Protein AF-U2R619-F1 (afdb_monomer_lite)

Sequence (42 aa):
MFLIITILKLFEIYPKDIEIITYFLIKIKNFTLNDRVKNIGA

Secondary structure (DSSP, 8-state):
-HHHHHHHHHHHH-TT-HHHHHHHHHHHHHHHHHHHHHHH--

Organism: Leptotrichia wadei (strain F0279) (NCBI:txid888055)

Foldseek 3Di:
DVVVVVLVVCCVVCVVCVVVSVVVVVVVVVVVVVVVVVVVVD

pLDDT: mean 79.59, std 7.8, range [52.19, 88.44]

Radius of gyration: 13.62 Å; chains: 1; bounding box: 24×21×36 Å

Structure (mmCIF, N/CA/C/O backbone):
data_AF-U2R619-F1
#
_entry.id   AF-U2R619-F1
#
loop_
_atom_site.group_PDB
_atom_site.id
_atom_site.type_symbol
_atom_site.label_atom_id
_atom_site.label_alt_id
_atom_site.label_comp_id
_atom_site.label_asym_id
_atom_site.label_entity_id
_atom_site.label_seq_id
_atom_site.pdbx_PDB_ins_code
_atom_site.Cartn_x
_atom_site.Cartn_y
_a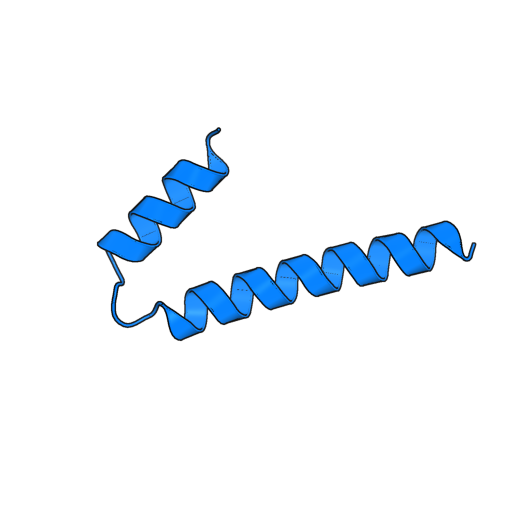tom_site.Cartn_z
_atom_site.occupancy
_atom_site.B_iso_or_equiv
_atom_site.auth_seq_id
_atom_site.auth_comp_id
_atom_site.auth_asym_id
_atom_site.auth_atom_id
_atom_site.pdbx_PDB_model_num
ATOM 1 N N . MET A 1 1 ? 3.401 14.735 -1.664 1.00 65.75 1 MET A N 1
ATOM 2 C CA . MET A 1 1 ? 2.844 15.244 -0.389 1.00 65.75 1 MET A CA 1
ATOM 3 C C . MET A 1 1 ? 1.397 14.797 -0.171 1.00 65.75 1 MET A C 1
ATOM 5 O O . MET A 1 1 ? 1.137 14.184 0.850 1.00 65.75 1 MET A O 1
ATOM 9 N N . PHE A 1 2 ? 0.488 14.993 -1.136 1.00 78.12 2 PHE A N 1
ATOM 10 C CA . PHE A 1 2 ? -0.931 14.605 -1.015 1.00 78.12 2 PHE A CA 1
ATOM 11 C C . PHE A 1 2 ? -1.165 13.105 -0.736 1.00 78.12 2 PHE A C 1
ATOM 13 O O . PHE A 1 2 ? -1.865 12.757 0.205 1.00 78.12 2 PHE A O 1
ATOM 20 N N . LEU A 1 3 ? -0.498 12.216 -1.484 1.00 76.06 3 LEU A N 1
ATOM 21 C CA . LEU A 1 3 ? -0.734 10.766 -1.417 1.00 76.06 3 LEU A CA 1
ATOM 22 C C . LEU A 1 3 ? -0.443 10.147 -0.037 1.00 76.06 3 LEU A C 1
ATOM 24 O O . LEU A 1 3 ? -1.181 9.291 0.435 1.00 76.06 3 LEU A O 1
ATOM 28 N N . ILE A 1 4 ? 0.627 10.606 0.620 1.00 80.00 4 ILE A N 1
ATOM 29 C CA . ILE A 1 4 ? 1.047 10.101 1.937 1.00 80.00 4 ILE A CA 1
ATOM 30 C C . ILE A 1 4 ? 0.004 10.473 3.000 1.00 80.00 4 ILE A C 1
ATOM 32 O O . ILE A 1 4 ? -0.359 9.641 3.825 1.00 80.00 4 ILE A O 1
ATOM 36 N N . ILE A 1 5 ? -0.530 11.697 2.935 1.00 85.50 5 ILE A N 1
ATOM 37 C CA . ILE A 1 5 ? -1.561 12.187 3.861 1.00 85.50 5 ILE A CA 1
ATOM 38 C C . ILE A 1 5 ? -2.868 11.404 3.674 1.00 85.50 5 ILE A C 1
ATOM 40 O O . ILE A 1 5 ? -3.520 11.046 4.653 1.00 85.50 5 ILE A O 1
ATOM 44 N N . THR A 1 6 ? -3.242 11.094 2.429 1.00 83.44 6 THR A N 1
ATOM 45 C CA . THR A 1 6 ? -4.432 10.286 2.127 1.00 83.44 6 THR A CA 1
ATOM 46 C C . THR A 1 6 ? -4.320 8.869 2.685 1.00 83.44 6 THR A C 1
ATOM 48 O O . THR A 1 6 ? -5.283 8.367 3.259 1.00 83.44 6 THR A O 1
ATOM 51 N N . ILE A 1 7 ? -3.148 8.238 2.561 1.00 82.75 7 ILE A N 1
ATOM 52 C CA . ILE A 1 7 ? -2.912 6.892 3.095 1.00 82.75 7 ILE A CA 1
ATOM 53 C C . ILE A 1 7 ? -3.014 6.904 4.623 1.00 82.75 7 ILE A C 1
ATOM 55 O O . ILE A 1 7 ? -3.737 6.087 5.179 1.00 82.75 7 ILE A O 1
ATOM 59 N N . LEU A 1 8 ? -2.378 7.864 5.301 1.00 83.88 8 LEU A N 1
ATOM 60 C CA . LEU A 1 8 ? -2.449 7.974 6.764 1.00 83.88 8 LEU A CA 1
ATOM 61 C C . LEU A 1 8 ? -3.890 8.136 7.273 1.00 83.88 8 LEU A C 1
ATOM 63 O O . LEU A 1 8 ? -4.286 7.439 8.203 1.00 83.88 8 LEU A O 1
ATOM 67 N N . LYS A 1 9 ? -4.709 8.964 6.612 1.00 84.56 9 LYS A N 1
ATOM 68 C CA . LYS A 1 9 ? -6.135 9.099 6.958 1.00 84.56 9 LYS A CA 1
ATOM 69 C C . LYS A 1 9 ? -6.937 7.815 6.731 1.00 84.56 9 LYS A C 1
ATOM 71 O O . LYS A 1 9 ? -7.842 7.523 7.501 1.00 84.56 9 LYS A O 1
ATOM 76 N N . LEU A 1 10 ? -6.623 7.037 5.695 1.00 81.94 10 LEU A N 1
ATOM 77 C CA . LEU A 1 10 ? -7.260 5.735 5.463 1.00 81.94 10 LEU A CA 1
ATOM 78 C C . LEU A 1 10 ? -6.953 4.744 6.593 1.00 81.94 10 LEU A C 1
ATOM 80 O O . LEU A 1 10 ? -7.856 4.036 7.028 1.00 81.94 10 LEU A O 1
ATOM 84 N N . PHE A 1 11 ? -5.718 4.745 7.102 1.00 81.56 11 PHE A N 1
ATOM 85 C CA . PHE A 1 11 ? -5.325 3.946 8.265 1.00 81.56 11 PHE A CA 1
ATOM 86 C C . PHE A 1 11 ? -6.051 4.376 9.552 1.00 81.56 11 PHE A C 1
ATOM 88 O O . PHE A 1 11 ? -6.424 3.517 10.347 1.00 81.56 11 PHE A O 1
ATOM 95 N N . GLU A 1 12 ? -6.287 5.677 9.748 1.00 82.25 12 GLU A N 1
ATOM 96 C CA . GLU A 1 12 ? -7.047 6.187 10.902 1.00 82.25 12 GLU A CA 1
ATOM 97 C C . GLU A 1 12 ? -8.538 5.827 10.846 1.00 82.25 12 GLU A C 1
ATOM 99 O O . GLU A 1 12 ? -9.122 5.478 11.870 1.00 82.25 12 GLU A O 1
ATOM 104 N N . ILE A 1 13 ? -9.164 5.906 9.666 1.00 85.44 13 ILE A N 1
ATOM 105 C CA . ILE A 1 13 ? -10.605 5.642 9.504 1.00 85.44 13 ILE A CA 1
ATOM 106 C C . ILE A 1 13 ? -10.889 4.133 9.505 1.00 85.44 13 ILE A C 1
ATOM 108 O O . ILE A 1 13 ? -11.908 3.694 10.039 1.00 85.44 13 ILE A O 1
ATOM 112 N N . TYR A 1 14 ? -9.979 3.337 8.937 1.00 82.25 14 TYR A N 1
ATOM 113 C CA . TYR A 1 14 ? -10.157 1.901 8.730 1.00 82.25 14 TYR A CA 1
ATOM 114 C C . TYR A 1 14 ? -8.987 1.075 9.301 1.00 82.25 14 TYR A C 1
ATOM 116 O O . TYR A 1 14 ? -8.316 0.342 8.572 1.00 82.25 14 TYR A O 1
ATOM 124 N N . PRO A 1 15 ? -8.733 1.128 10.624 1.00 73.69 15 PRO A N 1
ATOM 125 C CA . PRO A 1 15 ? -7.598 0.440 11.247 1.00 73.69 15 PRO A CA 1
ATOM 126 C C . PRO A 1 15 ? -7.719 -1.093 11.223 1.00 73.69 15 PRO A C 1
ATOM 128 O O . PRO A 1 15 ? -6.733 -1.794 11.429 1.00 73.69 15 PRO A O 1
ATOM 131 N N . LYS A 1 16 ? -8.917 -1.638 10.973 1.00 82.50 16 LYS A N 1
ATOM 132 C CA . LYS A 1 16 ? -9.133 -3.084 10.793 1.00 82.50 16 LYS A CA 1
ATOM 133 C C . LYS A 1 16 ? -8.844 -3.551 9.366 1.00 82.50 16 LYS A C 1
ATOM 135 O O . LYS A 1 16 ? -8.526 -4.715 9.166 1.00 82.50 16 LYS A O 1
ATOM 140 N N . ASP A 1 17 ? -8.881 -2.636 8.402 1.00 81.12 17 ASP A N 1
ATOM 141 C CA . ASP A 1 17 ? -8.689 -2.926 6.979 1.00 81.12 17 ASP A CA 1
ATOM 142 C C . ASP A 1 17 ? -7.237 -2.684 6.532 1.00 81.12 17 ASP A C 1
ATOM 144 O O . ASP A 1 17 ? -6.934 -2.639 5.338 1.00 81.12 17 ASP A O 1
ATOM 148 N N . ILE A 1 18 ? -6.313 -2.566 7.495 1.00 83.00 18 ILE A N 1
ATOM 149 C CA . ILE A 1 18 ? -4.865 -2.428 7.281 1.00 83.00 18 ILE A CA 1
ATOM 150 C C . ILE A 1 18 ? -4.332 -3.488 6.328 1.00 83.00 18 ILE A C 1
ATOM 152 O O . ILE A 1 18 ? -3.517 -3.184 5.457 1.00 83.00 18 ILE A O 1
ATOM 156 N N . GLU A 1 19 ? -4.795 -4.723 6.481 1.00 83.94 19 GLU A N 1
ATOM 157 C CA . GLU A 1 19 ? -4.369 -5.846 5.656 1.00 83.94 19 GLU A CA 1
ATOM 158 C C . GLU A 1 19 ? -4.769 -5.637 4.187 1.00 83.94 19 GLU A C 1
ATOM 160 O O . GLU A 1 19 ? -3.944 -5.799 3.285 1.00 83.94 19 GLU A O 1
ATOM 165 N N . ILE A 1 20 ? -5.990 -5.149 3.946 1.00 84.06 20 ILE A N 1
ATOM 166 C CA . ILE A 1 20 ? -6.513 -4.838 2.611 1.00 84.06 20 ILE A CA 1
ATOM 167 C C . ILE A 1 20 ? -5.754 -3.653 2.004 1.00 84.06 20 ILE A C 1
ATOM 169 O O . ILE A 1 20 ? -5.289 -3.731 0.865 1.00 84.06 20 ILE A O 1
ATOM 173 N N . ILE A 1 21 ? -5.570 -2.570 2.763 1.00 83.19 21 ILE A N 1
ATOM 174 C CA . ILE A 1 21 ? -4.836 -1.377 2.312 1.00 83.19 21 ILE A CA 1
ATOM 175 C C . ILE A 1 21 ? -3.390 -1.749 1.949 1.00 83.19 21 ILE A C 1
ATOM 177 O O . ILE A 1 21 ? -2.888 -1.371 0.887 1.00 83.19 21 ILE A O 1
ATOM 181 N N . THR A 1 22 ? -2.734 -2.544 2.794 1.00 84.06 22 THR A N 1
ATOM 182 C CA . THR A 1 22 ? -1.362 -3.017 2.572 1.00 84.06 22 THR A CA 1
ATOM 183 C C . THR A 1 22 ? -1.281 -3.919 1.342 1.00 84.06 22 THR A C 1
ATOM 185 O O . THR A 1 22 ? -0.389 -3.740 0.508 1.00 84.06 22 THR A O 1
ATOM 188 N N . TYR A 1 23 ? -2.242 -4.829 1.167 1.00 87.50 23 TYR A N 1
ATOM 189 C CA . TYR A 1 23 ? -2.342 -5.677 -0.020 1.00 87.50 23 TYR A CA 1
ATOM 190 C C . TYR A 1 23 ? -2.449 -4.853 -1.313 1.00 87.50 23 TYR A C 1
ATOM 192 O O . TYR A 1 23 ? -1.711 -5.103 -2.273 1.00 87.50 23 TYR A O 1
ATOM 200 N N . PHE A 1 24 ? -3.298 -3.820 -1.339 1.00 84.75 24 PHE A N 1
ATOM 201 C CA . PHE A 1 24 ? -3.417 -2.929 -2.498 1.00 84.75 24 PHE A CA 1
ATOM 202 C C . PHE A 1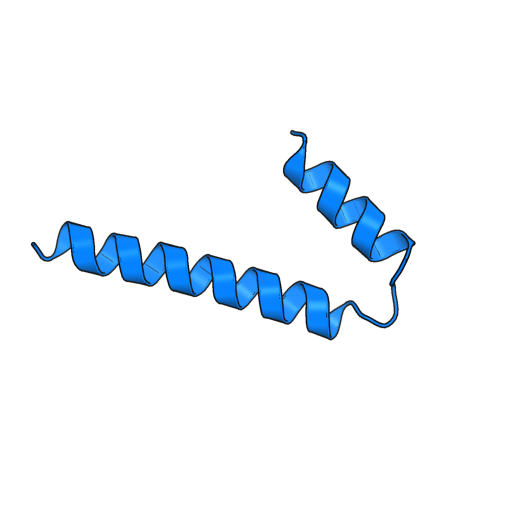 24 ? -2.119 -2.167 -2.788 1.00 84.75 24 PHE A C 1
ATOM 204 O O . PHE A 1 24 ? -1.701 -2.097 -3.947 1.00 84.75 24 PHE A O 1
ATOM 211 N N . LEU A 1 25 ? -1.444 -1.646 -1.759 1.00 85.69 25 LEU A N 1
ATOM 212 C CA . LEU A 1 25 ? -0.167 -0.942 -1.919 1.00 85.69 25 LEU A CA 1
ATOM 213 C C . LEU A 1 25 ? 0.919 -1.848 -2.514 1.00 85.69 25 LEU A C 1
ATOM 215 O O . LEU A 1 25 ? 1.628 -1.439 -3.438 1.00 85.69 25 LEU A O 1
ATOM 219 N N . ILE A 1 26 ? 1.021 -3.093 -2.041 1.00 88.44 26 ILE A N 1
ATOM 220 C CA . ILE A 1 26 ? 1.962 -4.085 -2.582 1.00 88.44 26 ILE A CA 1
ATOM 221 C C . ILE A 1 26 ? 1.625 -4.399 -4.042 1.00 88.44 26 ILE A C 1
ATOM 223 O O . ILE A 1 26 ? 2.519 -4.430 -4.890 1.00 88.44 26 ILE A O 1
ATOM 227 N N . LYS A 1 27 ? 0.340 -4.573 -4.368 1.00 87.50 27 LYS A N 1
ATOM 228 C CA . LYS A 1 27 ? -0.106 -4.852 -5.738 1.00 87.50 27 LYS A CA 1
ATOM 229 C C . LYS A 1 27 ? 0.240 -3.710 -6.700 1.00 87.50 27 LYS A C 1
ATOM 231 O O . LYS A 1 27 ? 0.754 -3.973 -7.786 1.00 87.50 27 LYS A O 1
ATOM 236 N N . ILE A 1 28 ? 0.031 -2.456 -6.294 1.00 85.88 28 ILE A N 1
ATOM 237 C CA . ILE A 1 28 ? 0.393 -1.263 -7.083 1.00 85.88 28 ILE A CA 1
ATOM 238 C C . ILE A 1 28 ? 1.913 -1.175 -7.275 1.00 85.88 28 ILE A C 1
ATOM 240 O O . ILE A 1 28 ? 2.387 -0.903 -8.385 1.00 85.88 28 ILE A O 1
ATOM 244 N N . LYS A 1 29 ? 2.689 -1.447 -6.218 1.00 85.31 29 LYS A N 1
ATOM 245 C CA . LYS A 1 29 ? 4.156 -1.482 -6.288 1.00 85.31 29 LYS A CA 1
ATOM 246 C C . LYS A 1 29 ? 4.629 -2.532 -7.293 1.00 85.31 29 LYS A C 1
ATOM 248 O O . LYS A 1 29 ? 5.445 -2.214 -8.152 1.00 85.31 29 LYS A O 1
ATOM 253 N N . ASN A 1 30 ? 4.089 -3.747 -7.224 1.00 85.50 30 ASN A N 1
ATOM 254 C CA . ASN A 1 30 ? 4.457 -4.839 -8.126 1.00 85.50 30 ASN A CA 1
ATOM 255 C C . ASN A 1 30 ? 4.035 -4.566 -9.572 1.00 85.50 30 ASN A C 1
ATOM 257 O O . ASN A 1 30 ? 4.793 -4.873 -10.487 1.00 85.50 30 ASN A O 1
ATOM 261 N N . PHE A 1 31 ? 2.874 -3.942 -9.789 1.00 86.19 31 PHE A N 1
ATOM 262 C CA . PHE A 1 31 ? 2.450 -3.505 -11.120 1.00 86.19 31 PHE A CA 1
ATOM 263 C C . PHE 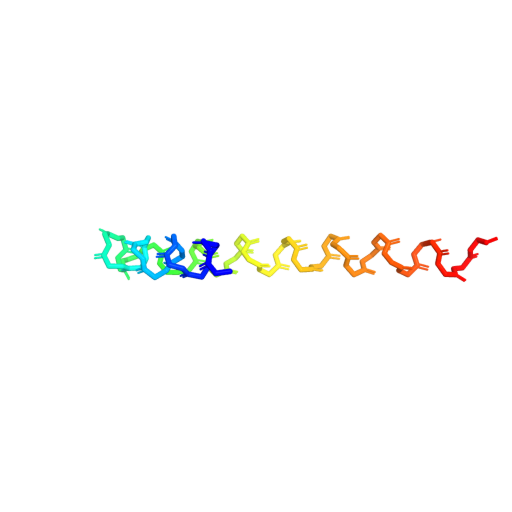A 1 31 ? 3.441 -2.499 -11.718 1.00 86.19 31 PHE A C 1
ATOM 265 O O . PHE A 1 31 ? 3.937 -2.701 -12.821 1.00 86.19 31 PHE A O 1
ATOM 272 N N . THR A 1 32 ? 3.806 -1.472 -10.948 1.00 80.69 32 THR A N 1
ATOM 273 C CA . THR A 1 32 ? 4.784 -0.454 -11.367 1.00 80.69 32 THR A CA 1
ATOM 274 C C . THR A 1 32 ? 6.159 -1.064 -11.645 1.00 80.69 32 THR A C 1
ATOM 276 O O . THR A 1 32 ? 6.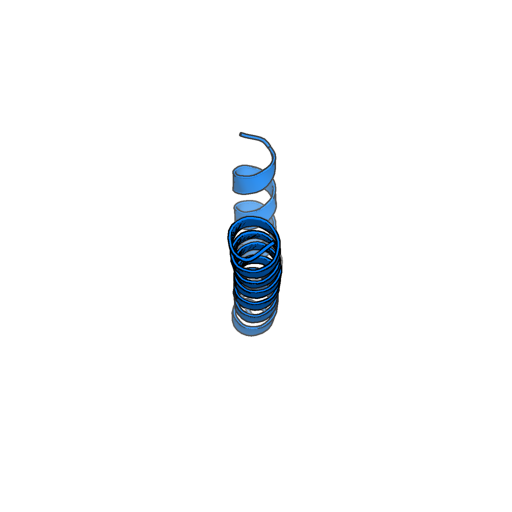852 -0.660 -12.577 1.00 80.69 32 THR A O 1
ATOM 279 N N . LEU A 1 33 ? 6.577 -2.034 -10.832 1.00 76.62 33 LEU A N 1
ATOM 280 C CA . LEU A 1 33 ? 7.876 -2.684 -10.970 1.00 76.62 33 LEU A CA 1
ATOM 281 C C . LEU A 1 33 ? 7.916 -3.595 -12.204 1.00 76.62 33 LEU A C 1
ATOM 283 O O . LEU A 1 33 ? 8.877 -3.528 -12.964 1.00 76.62 33 LEU A O 1
ATOM 287 N N . ASN A 1 34 ? 6.850 -4.360 -12.457 1.00 74.81 34 ASN A N 1
ATOM 288 C CA . ASN A 1 34 ? 6.704 -5.154 -13.680 1.00 74.81 34 ASN A CA 1
ATOM 289 C C . ASN A 1 34 ? 6.675 -4.279 -14.935 1.00 74.81 34 ASN A C 1
ATOM 291 O O . ASN A 1 34 ? 7.312 -4.623 -15.927 1.00 74.81 34 ASN A O 1
ATOM 295 N N . ASP A 1 35 ? 5.979 -3.143 -14.892 1.00 76.19 35 ASP A N 1
ATOM 296 C CA . ASP A 1 35 ? 5.925 -2.210 -16.018 1.00 76.19 35 ASP A CA 1
ATOM 297 C C . ASP A 1 35 ? 7.305 -1.594 -16.308 1.00 76.19 35 ASP A C 1
ATOM 299 O O . ASP A 1 35 ? 7.732 -1.507 -17.458 1.00 76.19 35 ASP A O 1
ATOM 303 N N . ARG A 1 36 ? 8.076 -1.273 -15.262 1.00 74.4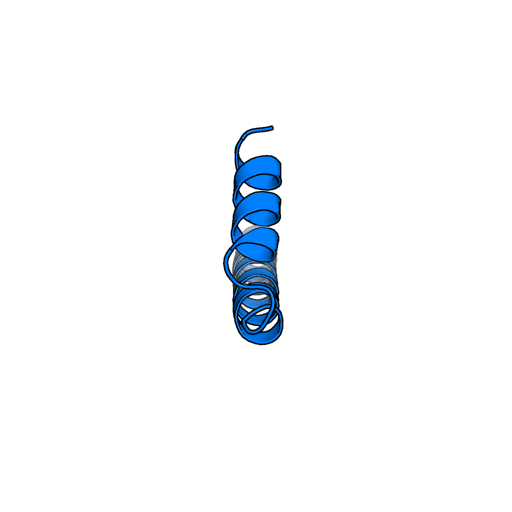4 36 ARG A N 1
ATOM 304 C CA . ARG A 1 36 ? 9.470 -0.824 -15.404 1.00 74.44 36 ARG A CA 1
ATOM 30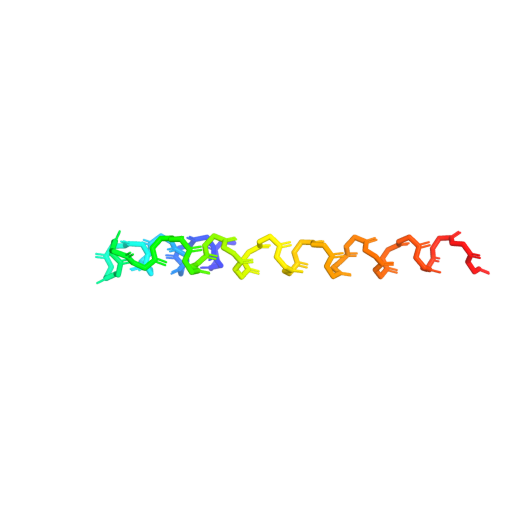5 C C . ARG A 1 36 ? 10.389 -1.906 -15.962 1.00 74.44 36 ARG A C 1
ATOM 307 O O . ARG A 1 36 ? 11.172 -1.608 -16.853 1.00 74.44 36 ARG A O 1
ATOM 314 N N . VAL A 1 37 ? 10.299 -3.145 -15.478 1.00 76.31 37 VAL A N 1
ATOM 315 C CA . VAL A 1 37 ? 11.104 -4.264 -16.003 1.00 76.31 37 VAL A CA 1
ATOM 316 C C . VAL A 1 37 ? 10.788 -4.507 -17.479 1.00 76.31 37 VAL A C 1
ATOM 318 O O . VAL A 1 37 ? 11.701 -4.666 -18.284 1.00 76.31 37 VAL A O 1
ATOM 321 N N . LYS A 1 38 ? 9.506 -4.463 -17.852 1.00 75.06 38 LYS A N 1
ATOM 322 C CA . LYS A 1 38 ? 9.062 -4.637 -19.238 1.00 75.06 38 LYS A CA 1
ATOM 323 C C . LYS A 1 38 ? 9.556 -3.519 -20.164 1.00 75.06 38 LYS A C 1
ATOM 325 O O . LYS A 1 38 ? 9.911 -3.807 -21.297 1.00 75.06 38 LYS A O 1
ATOM 330 N N . ASN A 1 39 ? 9.611 -2.279 -19.677 1.00 65.31 39 ASN A N 1
ATOM 331 C CA . ASN A 1 39 ? 10.103 -1.125 -20.438 1.00 65.31 39 ASN A CA 1
ATOM 332 C C . ASN A 1 39 ? 11.639 -0.998 -20.476 1.00 65.31 39 ASN A C 1
ATOM 334 O O . ASN A 1 39 ? 12.150 -0.245 -21.291 1.00 65.31 39 ASN A O 1
ATOM 338 N N . ILE A 1 40 ? 12.382 -1.691 -19.603 1.00 65.94 40 ILE A N 1
ATOM 339 C CA . ILE A 1 40 ? 13.860 -1.739 -19.640 1.00 65.94 40 ILE A CA 1
ATOM 340 C C . ILE A 1 40 ? 14.357 -2.903 -20.520 1.00 65.94 40 ILE A C 1
ATOM 342 O O . ILE A 1 40 ? 15.480 -2.867 -21.012 1.00 65.94 40 ILE A O 1
ATOM 346 N N . GLY A 1 41 ? 13.536 -3.942 -20.706 1.00 59.56 41 GLY A N 1
ATOM 347 C CA . GLY A 1 41 ? 13.836 -5.095 -21.564 1.00 59.56 41 GLY A CA 1
ATOM 348 C C . GLY A 1 41 ? 13.361 -4.980 -23.020 1.00 59.56 41 GLY A C 1
ATOM 349 O O . GLY A 1 41 ? 13.446 -5.978 -23.734 1.00 59.56 41 GLY A O 1
ATOM 350 N N . ALA A 1 42 ? 12.837 -3.821 -23.435 1.00 52.19 42 ALA A N 1
ATOM 351 C CA . ALA A 1 42 ? 12.427 -3.489 -24.804 1.00 52.19 42 ALA A CA 1
ATOM 352 C C . ALA A 1 42 ? 13.352 -2.407 -25.376 1.00 52.19 42 ALA A C 1
ATOM 354 O O . ALA A 1 42 ? 13.622 -2.466 -26.596 1.00 52.19 42 ALA A O 1
#